Protein AF-A0A0F9BA59-F1 (afdb_monomer_lite)

Radius of gyration: 14.7 Å; chains: 1; bounding box: 30×21×38 Å

Sequence (42 aa):
TDDIIAPIVYTLPLQLLSYYVAVIKGTDVDQPRNLAKSVTVE

InterPro domains:
  IPR046348 SIS domain superfamily [SSF53697] (2-42)

Foldseek 3Di:
DCVVCVVVVVVVVVVVVVVVVCVVVVHDPPDHPPDDPDDPDD

pLDDT: mean 94.97, std 6.67, range [63.22, 98.62]

Secondary structure (DSSP, 8-state):
-GGGTHHHHHHHHHHHHHHHHHHHTT--SSS-TT--SS----

Organism: NCBI:txid412755

Structure (mmCIF, N/CA/C/O backbone):
data_AF-A0A0F9BA59-F1
#
_entry.id   AF-A0A0F9BA59-F1
#
loop_
_atom_site.group_PDB
_atom_site.id
_atom_site.type_symbol
_atom_site.label_atom_id
_atom_site.label_alt_id
_atom_site.label_comp_id
_atom_site.label_asym_id
_atom_site.label_entity_id
_atom_site.label_seq_id
_atom_site.pdbx_PDB_ins_code
_atom_site.Cartn_x
_atom_site.Cartn_y
_atom_site.Cartn_z
_atom_site.occupancy
_atom_site.B_iso_or_equiv
_atom_site.auth_seq_id
_atom_site.auth_comp_id
_atom_site.auth_asym_id
_atom_site.auth_atom_id
_atom_site.pdbx_PDB_model_num
ATOM 1 N N . THR A 1 1 ? 15.839 -3.268 -21.617 1.00 63.22 1 THR A N 1
ATOM 2 C CA . THR A 1 1 ? 15.578 -1.844 -21.293 1.00 63.22 1 THR A CA 1
ATOM 3 C C . THR A 1 1 ? 14.410 -1.697 -20.341 1.00 63.22 1 THR A C 1
ATOM 5 O O . THR A 1 1 ? 14.496 -0.860 -19.453 1.00 63.22 1 THR A O 1
ATOM 8 N N . ASP A 1 2 ? 13.379 -2.539 -20.449 1.00 79.56 2 ASP A N 1
ATOM 9 C CA . ASP A 1 2 ? 12.192 -2.462 -19.584 1.00 79.56 2 ASP A CA 1
ATOM 10 C C . ASP A 1 2 ? 12.423 -2.955 -18.144 1.00 79.56 2 ASP A C 1
ATOM 12 O O . ASP A 1 2 ? 11.681 -2.585 -17.238 1.00 79.56 2 ASP A O 1
ATOM 16 N N . ASP A 1 3 ? 13.497 -3.710 -17.891 1.00 89.31 3 ASP A N 1
ATOM 17 C CA . ASP A 1 3 ? 13.825 -4.217 -16.548 1.00 89.31 3 ASP A CA 1
ATOM 18 C C . ASP A 1 3 ? 14.009 -3.101 -15.510 1.00 89.31 3 ASP A C 1
ATOM 20 O O . ASP A 1 3 ? 13.723 -3.293 -14.331 1.00 89.31 3 ASP A O 1
ATOM 24 N N . ILE A 1 4 ? 14.435 -1.908 -15.944 1.00 96.06 4 ILE A N 1
ATOM 25 C CA . ILE A 1 4 ? 14.621 -0.746 -15.061 1.00 96.06 4 ILE A CA 1
ATOM 26 C C . ILE A 1 4 ? 13.272 -0.218 -14.551 1.00 96.06 4 ILE A C 1
ATOM 28 O O . ILE A 1 4 ? 13.176 0.228 -13.409 1.00 96.06 4 ILE A O 1
ATOM 32 N N . ILE A 1 5 ? 12.222 -0.274 -15.376 1.00 96.88 5 ILE A N 1
ATOM 33 C CA . ILE A 1 5 ? 10.884 0.225 -15.020 1.00 96.88 5 ILE A CA 1
ATOM 34 C C . ILE A 1 5 ? 9.981 -0.866 -14.441 1.00 96.88 5 ILE A C 1
ATOM 36 O O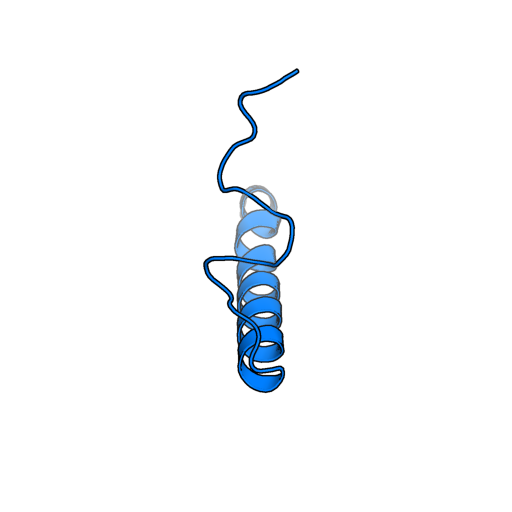 . ILE A 1 5 ? 8.950 -0.546 -13.846 1.00 96.88 5 ILE A O 1
ATOM 40 N N . ALA A 1 6 ? 10.365 -2.139 -14.570 1.00 95.94 6 ALA A N 1
ATOM 41 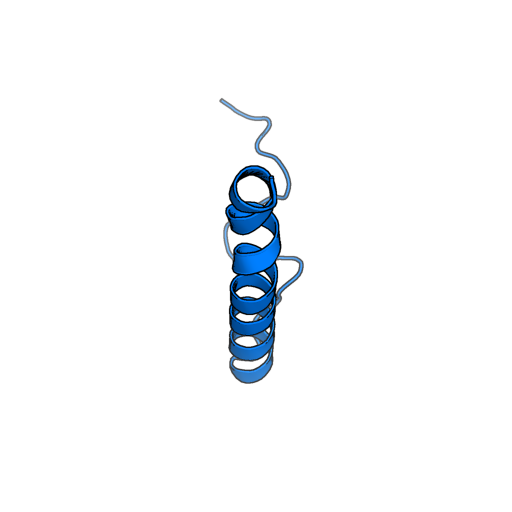C CA . ALA A 1 6 ? 9.597 -3.275 -14.076 1.00 95.94 6 ALA A CA 1
ATOM 42 C C . ALA A 1 6 ? 9.149 -3.123 -12.605 1.00 95.94 6 ALA A C 1
ATOM 44 O O . ALA A 1 6 ? 7.966 -3.349 -12.344 1.00 95.94 6 ALA A O 1
ATOM 45 N N . PRO A 1 7 ? 9.986 -2.663 -11.646 1.00 95.88 7 PRO A N 1
ATOM 46 C CA . PRO A 1 7 ? 9.542 -2.479 -10.263 1.00 95.88 7 PRO A CA 1
ATOM 47 C C . PRO A 1 7 ? 8.389 -1.477 -10.133 1.00 95.88 7 PRO A C 1
ATOM 49 O O . PRO A 1 7 ? 7.457 -1.711 -9.373 1.00 95.88 7 PRO A O 1
ATOM 52 N N . ILE A 1 8 ? 8.406 -0.391 -10.910 1.00 96.50 8 ILE A N 1
ATOM 53 C CA . ILE A 1 8 ? 7.351 0.631 -10.891 1.00 96.50 8 ILE A CA 1
ATOM 54 C C . ILE A 1 8 ? 6.037 0.016 -11.376 1.00 96.50 8 ILE A C 1
ATOM 56 O O . ILE A 1 8 ? 5.018 0.109 -10.692 1.00 96.50 8 ILE A O 1
ATOM 60 N N . VAL A 1 9 ? 6.070 -0.676 -12.517 1.00 96.69 9 VAL A N 1
ATOM 61 C CA . VAL A 1 9 ? 4.876 -1.293 -13.112 1.00 96.69 9 VAL A CA 1
ATOM 62 C C . VAL A 1 9 ? 4.293 -2.361 -12.186 1.00 96.69 9 VAL A C 1
ATOM 64 O O 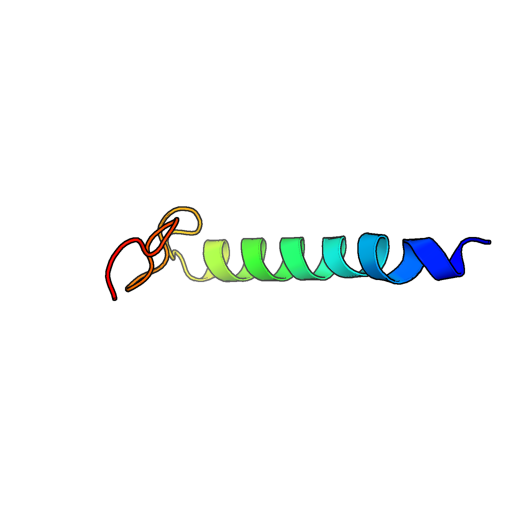. VAL A 1 9 ? 3.084 -2.376 -11.956 1.00 96.69 9 VAL A O 1
ATOM 67 N N . TYR A 1 10 ? 5.137 -3.206 -11.587 1.00 96.75 10 TYR A N 1
ATOM 68 C CA . TYR A 1 10 ? 4.682 -4.253 -10.671 1.00 96.75 10 TYR A CA 1
ATOM 69 C C . TYR A 1 10 ? 4.160 -3.723 -9.323 1.00 96.75 10 TYR A C 1
ATOM 71 O O . TYR A 1 10 ? 3.426 -4.444 -8.648 1.00 96.75 10 TYR A O 1
ATOM 79 N N . THR A 1 11 ? 4.440 -2.471 -8.935 1.00 98.00 11 THR A N 1
ATOM 80 C CA . THR A 1 11 ? 3.809 -1.873 -7.739 1.00 98.00 11 THR A CA 1
ATOM 81 C C . THR A 1 11 ? 2.354 -1.456 -7.953 1.00 98.00 11 THR A C 1
ATOM 83 O O . THR A 1 11 ? 1.581 -1.496 -6.997 1.00 98.00 11 THR A O 1
ATOM 86 N N . LEU A 1 12 ? 1.939 -1.129 -9.182 1.00 98.19 12 LEU A N 1
ATOM 87 C CA . LEU A 1 12 ? 0.561 -0.718 -9.487 1.00 98.19 12 LEU A CA 1
ATOM 88 C C . LEU A 1 12 ? -0.499 -1.760 -9.076 1.00 98.19 12 LEU A C 1
ATOM 90 O O . LEU A 1 12 ? -1.435 -1.396 -8.359 1.00 98.19 12 LEU A O 1
ATOM 94 N N . PRO A 1 13 ? -0.389 -3.056 -9.446 1.00 98.44 13 PRO A N 1
ATOM 95 C CA . PRO A 1 13 ? -1.371 -4.047 -9.011 1.00 98.44 13 PRO A CA 1
ATOM 96 C C . PRO A 1 13 ? -1.378 -4.240 -7.487 1.00 98.44 13 PRO A C 1
ATOM 98 O O . PRO A 1 13 ? -2.439 -4.487 -6.918 1.00 98.44 13 PRO A O 1
ATOM 101 N N . LEU A 1 14 ? -0.239 -4.077 -6.802 1.00 98.44 14 LEU A N 1
ATOM 102 C CA . LEU A 1 14 ? -0.163 -4.176 -5.337 1.00 98.44 14 LEU A CA 1
ATOM 103 C C . LEU A 1 14 ? -0.825 -2.978 -4.634 1.00 98.44 14 LEU A C 1
ATOM 105 O O . LEU A 1 14 ? -1.491 -3.150 -3.608 1.00 98.44 14 LEU A O 1
ATOM 109 N N . GLN A 1 15 ? -0.692 -1.776 -5.201 1.00 98.56 15 GLN A N 1
ATOM 110 C CA . GLN A 1 15 ? -1.401 -0.578 -4.742 1.00 98.56 15 GLN A CA 1
ATOM 111 C C . GLN A 1 15 ? -2.919 -0.751 -4.896 1.00 98.56 15 GLN A C 1
ATOM 113 O O . GLN A 1 15 ? -3.663 -0.518 -3.941 1.00 98.56 15 GLN A O 1
ATOM 118 N N . LEU A 1 16 ? -3.377 -1.237 -6.056 1.00 98.56 16 LEU A N 1
ATOM 119 C CA . LEU A 1 16 ? -4.796 -1.508 -6.312 1.00 98.56 16 LEU A CA 1
ATOM 120 C C . LEU A 1 16 ? -5.351 -2.611 -5.405 1.00 98.56 16 LEU A C 1
ATOM 122 O O . LEU A 1 16 ? -6.448 -2.466 -4.871 1.00 98.56 16 LEU A O 1
ATOM 126 N N . LEU A 1 17 ? -4.592 -3.688 -5.181 1.00 98.62 17 LEU A N 1
ATOM 127 C CA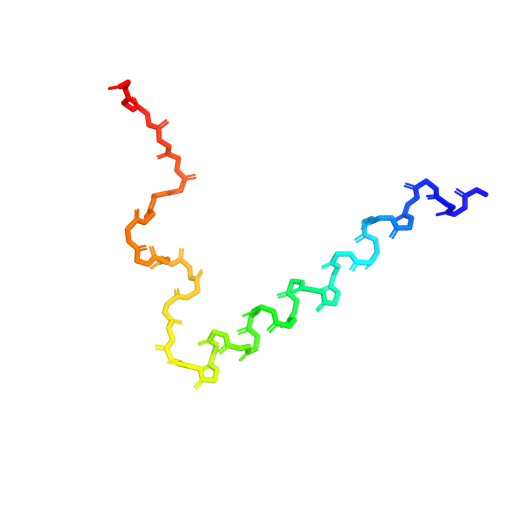 . LEU A 1 17 ? -4.976 -4.742 -4.241 1.00 98.62 17 LEU A CA 1
ATOM 128 C C . LEU A 1 17 ? -5.187 -4.169 -2.834 1.00 98.62 17 LEU A C 1
ATOM 130 O O . LEU A 1 17 ? -6.212 -4.437 -2.209 1.00 98.62 17 LEU A O 1
ATOM 134 N N . SER A 1 18 ? -4.249 -3.349 -2.356 1.00 98.38 18 SER A N 1
ATOM 135 C CA . SER A 1 18 ? -4.337 -2.710 -1.036 1.00 98.38 18 SER A CA 1
ATOM 136 C C . SER A 1 18 ? -5.566 -1.803 -0.926 1.00 98.38 18 SER A C 1
ATOM 138 O O . SER A 1 18 ? -6.287 -1.869 0.070 1.00 98.38 18 SER A O 1
ATOM 140 N N . TYR A 1 19 ? -5.846 -1.018 -1.971 1.00 98.44 19 TYR A N 1
ATOM 141 C CA . TYR A 1 19 ? -7.034 -0.171 -2.058 1.00 98.44 19 TYR A CA 1
ATOM 142 C C . TYR A 1 19 ? -8.328 -0.989 -1.966 1.00 98.44 19 TYR A C 1
ATOM 144 O O . TYR A 1 19 ? -9.150 -0.739 -1.084 1.00 98.44 19 TYR A O 1
ATOM 152 N N . TYR A 1 20 ? -8.502 -2.007 -2.814 1.00 98.62 20 TYR A N 1
ATOM 153 C CA . TYR A 1 20 ? -9.733 -2.802 -2.816 1.00 98.62 20 TYR A CA 1
ATOM 154 C C . TYR A 1 20 ? -9.928 -3.585 -1.516 1.00 98.6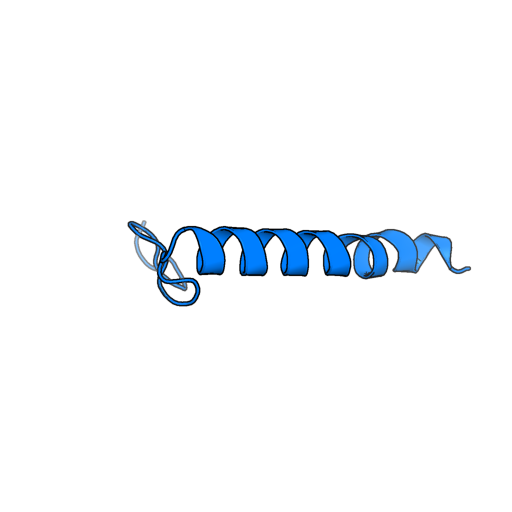2 20 TYR A C 1
ATOM 156 O O . TYR A 1 20 ? -11.051 -3.669 -1.022 1.00 98.62 20 TYR A O 1
ATOM 164 N N . VAL A 1 21 ? -8.855 -4.102 -0.911 1.00 98.62 21 VAL A N 1
ATOM 165 C CA . VAL A 1 21 ? -8.931 -4.736 0.413 1.00 98.62 21 VAL A CA 1
ATOM 166 C C . VAL A 1 21 ? -9.400 -3.736 1.473 1.00 98.62 21 VAL A C 1
ATOM 168 O O . VAL A 1 21 ? -10.256 -4.078 2.287 1.00 98.62 21 VAL A O 1
ATOM 171 N N . ALA A 1 22 ? -8.879 -2.508 1.470 1.00 98.44 22 ALA A N 1
ATOM 172 C CA . ALA A 1 22 ? -9.278 -1.475 2.422 1.00 98.44 22 ALA A CA 1
ATOM 173 C C . ALA A 1 22 ? -10.742 -1.034 2.228 1.00 98.44 22 ALA A C 1
ATOM 175 O O . ALA A 1 22 ? -11.469 -0.903 3.214 1.00 98.44 22 ALA A O 1
ATOM 176 N N . VAL A 1 23 ? -11.201 -0.912 0.975 1.00 98.00 23 VAL A N 1
ATOM 177 C CA . VAL A 1 23 ? -12.608 -0.635 0.631 1.00 98.00 23 VAL A CA 1
ATOM 178 C C . VAL A 1 23 ? -13.528 -1.755 1.121 1.00 98.00 23 VAL A C 1
ATOM 180 O O . VAL A 1 23 ? -14.515 -1.479 1.796 1.00 98.00 23 VAL A O 1
ATOM 183 N N . ILE A 1 24 ? -13.188 -3.023 0.854 1.00 98.56 24 ILE A N 1
ATOM 184 C CA . ILE A 1 24 ? -13.968 -4.187 1.317 1.00 98.56 24 ILE A CA 1
ATOM 185 C C . ILE A 1 24 ? -14.029 -4.234 2.848 1.00 98.56 24 ILE A C 1
ATOM 187 O O . ILE A 1 24 ? -15.060 -4.576 3.424 1.00 98.56 24 ILE A O 1
ATOM 191 N N . LYS A 1 25 ? -12.932 -3.877 3.519 1.00 98.12 25 LYS A N 1
ATOM 192 C CA . LYS A 1 25 ? -12.864 -3.818 4.983 1.00 98.12 25 LYS A CA 1
ATOM 193 C C . LYS A 1 25 ? -13.533 -2.575 5.580 1.00 98.12 25 LYS A C 1
ATOM 195 O O . LYS A 1 25 ? -13.623 -2.499 6.803 1.00 98.12 25 LYS A O 1
ATOM 200 N N . GLY A 1 26 ? -13.972 -1.619 4.759 1.00 97.56 26 GLY A N 1
ATOM 201 C CA . GLY A 1 26 ? -14.578 -0.367 5.213 1.00 97.56 26 GLY A CA 1
ATOM 202 C C . GLY A 1 26 ? -13.630 0.509 6.038 1.00 97.56 26 GLY A C 1
ATOM 203 O O . GLY A 1 26 ? -14.081 1.225 6.928 1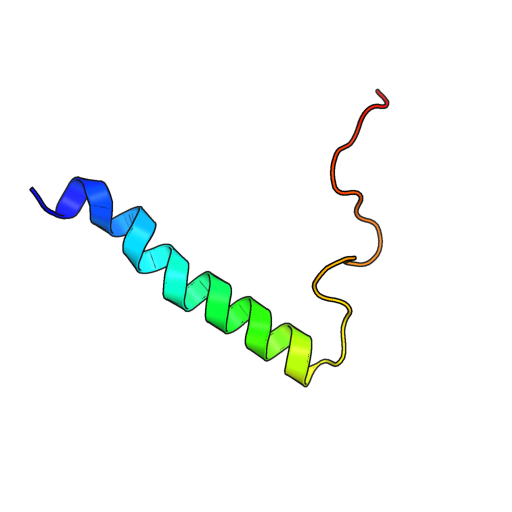.00 97.56 26 GLY A O 1
ATOM 204 N N . THR A 1 27 ? -12.318 0.416 5.803 1.00 97.75 27 THR A N 1
ATOM 205 C CA . THR A 1 27 ? -11.317 1.242 6.497 1.00 97.75 27 THR A CA 1
ATOM 206 C C . THR A 1 27 ? -11.040 2.527 5.726 1.00 97.75 27 THR A C 1
ATOM 208 O O . THR A 1 27 ? -11.031 2.505 4.498 1.00 97.75 27 THR A O 1
ATOM 211 N N . ASP A 1 28 ? -10.747 3.616 6.438 1.00 97.06 28 ASP A N 1
ATOM 212 C CA . ASP A 1 28 ? -10.333 4.879 5.822 1.00 97.06 28 ASP A CA 1
ATOM 213 C C . ASP A 1 28 ? -8.966 4.718 5.135 1.00 97.06 28 ASP A C 1
ATOM 215 O O . ASP A 1 28 ? -7.954 4.427 5.781 1.00 97.06 28 ASP A O 1
ATOM 219 N N . VAL A 1 29 ? -8.965 4.843 3.807 1.00 96.31 29 VAL A N 1
ATOM 220 C CA . VAL A 1 29 ? -7.775 4.685 2.961 1.00 96.31 29 VAL A CA 1
ATOM 221 C C . VAL A 1 29 ? -6.899 5.935 3.001 1.00 96.31 29 VAL A C 1
ATOM 223 O O . VAL A 1 29 ? -5.674 5.824 2.938 1.00 96.31 29 VAL A O 1
ATOM 226 N N . ASP A 1 30 ? -7.514 7.112 3.121 1.00 96.88 30 ASP A N 1
ATOM 227 C CA . ASP A 1 30 ? -6.823 8.400 3.077 1.00 96.88 30 ASP A CA 1
ATOM 228 C C . ASP A 1 30 ? -6.235 8.767 4.445 1.00 96.88 30 ASP A C 1
ATOM 230 O O . ASP A 1 30 ? -5.194 9.429 4.523 1.00 96.88 30 ASP A O 1
ATOM 234 N N . GLN A 1 31 ? -6.868 8.305 5.528 1.00 96.44 31 GLN A N 1
ATOM 235 C CA . GLN A 1 31 ? -6.436 8.529 6.909 1.00 96.44 31 GLN A CA 1
ATOM 236 C C . GLN A 1 31 ? -6.352 7.211 7.698 1.00 96.44 31 GLN A C 1
ATOM 238 O O . GLN A 1 31 ? -7.180 6.936 8.573 1.00 96.44 31 GLN A O 1
ATOM 243 N N . PRO A 1 32 ? -5.331 6.374 7.429 1.00 96.19 32 PRO A N 1
ATOM 244 C CA . PRO A 1 32 ? -5.145 5.129 8.156 1.00 96.19 32 PRO A CA 1
ATOM 245 C C . PRO A 1 32 ? -4.924 5.378 9.652 1.00 96.19 32 PRO A C 1
ATOM 247 O O . PRO A 1 32 ? -4.205 6.288 10.072 1.00 96.19 32 PRO A O 1
ATOM 250 N N . ARG A 1 33 ? -5.528 4.518 10.477 1.00 97.00 33 ARG A N 1
ATOM 251 C CA . ARG A 1 33 ? -5.469 4.626 11.938 1.00 97.00 33 ARG A CA 1
ATOM 252 C C . ARG A 1 33 ? -4.016 4.678 12.431 1.00 97.00 33 ARG A C 1
ATOM 254 O O . ARG A 1 33 ? -3.200 3.853 12.030 1.00 97.00 33 ARG A O 1
ATOM 261 N N . ASN A 1 34 ? -3.744 5.578 13.377 1.00 96.19 34 ASN A N 1
ATOM 262 C CA . ASN A 1 34 ? -2.441 5.799 14.026 1.00 96.19 34 ASN A CA 1
ATOM 263 C C . ASN A 1 34 ? -1.345 6.401 13.132 1.00 96.19 34 ASN A C 1
ATOM 265 O O . ASN A 1 34 ? -0.202 6.480 13.577 1.00 96.19 34 ASN A O 1
ATOM 269 N N . LEU A 1 35 ? -1.658 6.814 11.903 1.00 96.38 35 LEU A N 1
ATOM 270 C CA . LEU A 1 35 ? -0.686 7.426 11.003 1.00 96.38 35 LEU A CA 1
ATOM 271 C C . LEU A 1 35 ? -1.018 8.893 10.739 1.00 96.38 35 LEU A C 1
ATOM 273 O O . LEU A 1 35 ? -2.170 9.318 10.770 1.00 96.38 35 LEU A O 1
ATOM 277 N N . ALA A 1 36 ? 0.030 9.652 10.444 1.00 95.69 36 ALA A N 1
ATOM 278 C CA . ALA A 1 36 ? -0.044 10.998 9.904 1.00 95.69 36 ALA A CA 1
ATOM 279 C C . ALA A 1 36 ? 0.642 11.016 8.534 1.00 95.69 36 ALA A C 1
ATOM 281 O O . ALA A 1 36 ? 1.475 10.161 8.230 1.00 95.69 36 ALA A O 1
ATOM 282 N N . LYS A 1 37 ? 0.320 12.011 7.701 1.00 93.25 37 LYS A N 1
ATOM 283 C CA . LYS A 1 37 ? 0.918 12.137 6.362 1.00 93.25 37 LYS A CA 1
ATOM 284 C C . LYS A 1 37 ? 2.434 12.371 6.406 1.00 93.25 37 LYS A C 1
ATOM 286 O O . LYS A 1 37 ? 3.141 11.981 5.482 1.00 93.25 37 LYS A O 1
ATOM 291 N N . SER A 1 38 ? 2.905 13.024 7.460 1.00 95.38 38 SER A N 1
ATOM 292 C CA . SER A 1 38 ? 4.309 13.300 7.742 1.00 95.38 38 SER A CA 1
ATOM 293 C C . SER A 1 38 ? 4.491 13.347 9.257 1.00 95.38 38 SER A C 1
ATOM 295 O O . SER A 1 38 ? 3.593 13.811 9.962 1.00 95.38 38 SER A O 1
ATOM 297 N N . VAL A 1 39 ? 5.629 12.865 9.754 1.00 93.81 39 VAL A N 1
ATOM 298 C CA . VAL A 1 39 ? 6.007 12.960 11.169 1.00 93.81 39 VAL A CA 1
ATOM 299 C C . VAL A 1 39 ? 7.025 14.085 11.291 1.00 93.81 39 VAL A C 1
ATOM 301 O O . VAL A 1 39 ? 8.080 14.034 10.668 1.00 93.81 39 VAL A O 1
ATOM 304 N N . THR A 1 40 ? 6.681 15.121 12.052 1.00 94.06 40 THR A N 1
ATOM 305 C CA . THR A 1 40 ? 7.498 16.338 12.204 1.00 94.06 40 THR A CA 1
ATOM 306 C C . THR A 1 40 ? 8.000 16.541 13.634 1.00 94.06 40 THR A C 1
ATOM 308 O O . THR A 1 40 ? 8.460 17.628 13.965 1.00 94.06 40 THR A O 1
ATOM 311 N N . VAL A 1 41 ? 7.859 15.528 14.489 1.00 89.00 41 VAL A N 1
ATOM 312 C CA . VAL A 1 41 ? 8.337 15.523 15.877 1.00 89.00 41 VAL A CA 1
ATOM 313 C C . VAL A 1 41 ? 9.410 14.446 16.027 1.00 89.00 41 VAL A C 1
ATOM 315 O O . VAL A 1 41 ? 9.330 13.422 15.346 1.00 89.00 41 VAL A O 1
ATOM 318 N N . GLU A 1 42 ? 10.408 14.710 16.869 1.00 77.06 42 GLU A N 1
ATOM 319 C CA . GLU A 1 42 ? 11.490 13.773 17.213 1.00 77.06 42 GLU A CA 1
ATOM 320 C C . GLU A 1 42 ? 11.082 12.812 18.335 1.00 77.06 42 GLU A C 1
ATOM 322 O O . GLU A 1 42 ? 10.377 13.260 19.272 1.00 77.06 42 GLU A O 1
#